Protein AF-A0A3N5H691-F1 (afdb_monomer_lite)

Secondary structure (DSSP, 8-state):
--HHHHHHHHHHHHHHHHS-HHHHHHHHHHHHHHHHHHHHHHHHHHHHT-SS--HHHHHHHHHHHHHHHHHHHHHHHHHHHHHHHHHHHHHHHHHHHHTTTT-GGGGS--

Foldseek 3Di:
DDLVVLVVCQVVLVVVLVPLVLVVLLVLLVVLQVLLVVLQVVLVVQVVPDPDDRPSSVVSNVSSVVSNVSSVVSNVVSVVSVVVNVVSVVVNVVSCVVNVVVPVVVVDDD

Structure (mmCIF, N/CA/C/O backbone):
data_AF-A0A3N5H691-F1
#
_entry.id   AF-A0A3N5H691-F1
#
loop_
_atom_site.group_PDB
_atom_site.id
_atom_site.type_symbol
_atom_site.label_atom_id
_atom_site.label_alt_id
_atom_site.label_comp_id
_atom_site.label_asym_id
_atom_site.label_entity_id
_atom_site.label_seq_id
_atom_site.pdbx_PDB_ins_code
_atom_site.Cartn_x
_atom_site.Cartn_y
_atom_site.Cartn_z
_atom_site.occupancy
_atom_site.B_iso_or_equiv
_atom_site.auth_seq_id
_atom_site.auth_comp_id
_atom_site.auth_asym_id
_atom_site.auth_atom_id
_atom_site.pdbx_PDB_model_num
ATOM 1 N N . MET A 1 1 ? -23.958 -5.966 29.915 1.00 54.31 1 MET A N 1
ATOM 2 C CA . MET A 1 1 ? -22.576 -5.565 30.257 1.00 54.31 1 MET A CA 1
ATOM 3 C C . MET A 1 1 ? -22.665 -4.676 31.483 1.00 54.31 1 MET A C 1
ATOM 5 O O . MET A 1 1 ? -23.468 -3.753 31.459 1.00 54.31 1 MET A O 1
ATOM 9 N N . THR A 1 2 ? -21.976 -5.001 32.576 1.00 69.88 2 THR A N 1
ATOM 10 C CA . THR A 1 2 ? -22.064 -4.211 33.814 1.00 69.88 2 THR A CA 1
ATOM 11 C C . THR A 1 2 ? -21.257 -2.908 33.671 1.00 69.88 2 THR A C 1
ATOM 13 O O . THR A 1 2 ? -20.234 -2.899 32.979 1.00 69.88 2 THR A O 1
ATOM 16 N N . PRO A 1 3 ? -21.697 -1.794 34.283 1.00 67.75 3 PRO A N 1
ATOM 17 C CA . PRO A 1 3 ? -21.081 -0.473 34.102 1.00 67.75 3 PRO A CA 1
ATOM 18 C C . PRO A 1 3 ? -19.612 -0.404 34.557 1.00 67.75 3 PRO A C 1
ATOM 20 O O . PRO A 1 3 ? -18.827 0.361 33.999 1.00 67.75 3 PRO A O 1
ATOM 23 N N . GLU A 1 4 ? -19.201 -1.240 35.512 1.00 72.81 4 GLU A N 1
ATOM 24 C CA . GLU A 1 4 ? -17.800 -1.352 35.945 1.00 72.81 4 GLU A CA 1
ATOM 25 C C . GLU A 1 4 ? -16.901 -1.984 34.875 1.00 72.81 4 GLU A C 1
ATOM 27 O O . GLU A 1 4 ? -15.820 -1.475 34.582 1.00 72.81 4 GLU A O 1
ATOM 32 N N . VAL A 1 5 ? -17.383 -3.040 34.211 1.00 73.00 5 VAL A N 1
ATOM 33 C CA . VAL A 1 5 ? -16.665 -3.704 33.110 1.00 73.00 5 VAL A CA 1
ATOM 34 C C . VAL A 1 5 ? -16.544 -2.770 31.901 1.00 73.00 5 VAL A C 1
ATOM 36 O O . VAL A 1 5 ? -15.526 -2.769 31.212 1.00 73.00 5 VAL A O 1
ATOM 39 N N . ALA A 1 6 ? -17.557 -1.934 31.663 1.00 66.69 6 ALA A N 1
ATOM 40 C CA . ALA A 1 6 ? -17.535 -0.920 30.612 1.00 66.69 6 ALA A CA 1
ATOM 41 C C . ALA A 1 6 ? -16.476 0.168 30.863 1.00 66.69 6 ALA A C 1
ATOM 43 O O . ALA A 1 6 ? -15.734 0.518 29.946 1.00 66.69 6 ALA A O 1
ATOM 44 N N . ARG A 1 7 ? -16.340 0.647 32.108 1.00 72.75 7 ARG A N 1
ATOM 45 C CA . ARG A 1 7 ? -15.301 1.623 32.487 1.00 72.75 7 ARG A CA 1
ATOM 46 C C . ARG A 1 7 ? -13.885 1.060 32.372 1.00 72.75 7 ARG A C 1
ATOM 48 O O . ARG A 1 7 ? -13.000 1.772 31.911 1.00 72.75 7 ARG A O 1
ATOM 55 N N . ALA A 1 8 ? -13.674 -0.208 32.727 1.00 78.25 8 ALA A N 1
ATOM 56 C CA . ALA A 1 8 ? -12.360 -0.848 32.632 1.00 78.25 8 ALA A CA 1
ATOM 57 C C . ALA A 1 8 ? -11.878 -1.051 31.179 1.00 78.25 8 ALA A C 1
ATOM 59 O O . ALA A 1 8 ? -10.683 -0.979 30.908 1.00 78.25 8 ALA A O 1
ATOM 60 N N . ARG A 1 9 ? -12.800 -1.270 30.231 1.00 72.62 9 ARG A N 1
ATOM 61 C CA . ARG A 1 9 ? -12.496 -1.481 28.800 1.00 72.62 9 ARG A CA 1
ATOM 62 C C . ARG A 1 9 ? -12.210 -0.197 28.018 1.00 72.62 9 ARG A C 1
ATOM 64 O O . ARG A 1 9 ? -11.597 -0.245 26.956 1.00 72.62 9 ARG A O 1
ATOM 71 N N . LEU A 1 10 ? -12.663 0.945 28.524 1.00 73.00 10 LEU A N 1
ATOM 72 C CA . LEU A 1 10 ? -12.588 2.240 27.850 1.00 73.00 10 LEU A CA 1
ATOM 73 C C . LEU A 1 10 ? -11.142 2.715 27.566 1.00 73.00 10 LEU A C 1
ATOM 75 O O . LEU A 1 10 ? -10.858 3.025 26.406 1.00 73.00 10 LEU A O 1
ATOM 79 N N . PRO A 1 11 ? -10.199 2.709 28.534 1.00 76.19 11 PRO A N 1
ATOM 80 C CA . PRO A 1 11 ? -8.813 3.108 28.270 1.00 76.19 11 PRO A CA 1
ATOM 81 C C . PRO A 1 11 ? -8.071 2.122 27.357 1.00 76.19 11 PRO A C 1
ATOM 83 O O . PRO A 1 11 ? -7.231 2.537 26.564 1.00 76.19 11 PRO A O 1
ATOM 86 N N . GLU A 1 12 ? -8.402 0.827 27.419 1.00 77.44 12 GLU A N 1
ATOM 87 C CA . GLU A 1 12 ? -7.827 -0.202 26.543 1.00 77.44 12 GLU A CA 1
ATOM 88 C C . GLU A 1 12 ? -8.212 0.049 25.075 1.00 77.44 12 GLU A C 1
ATOM 90 O O . GLU A 1 12 ? -7.348 0.085 24.198 1.00 77.44 12 GLU A O 1
ATOM 95 N N . LEU A 1 13 ? -9.498 0.305 24.811 1.00 67.88 13 LEU A N 1
ATOM 96 C CA . LEU A 1 13 ? -10.003 0.624 23.472 1.00 67.88 13 LEU A CA 1
ATOM 97 C C . LEU A 1 13 ? -9.450 1.959 22.948 1.00 67.88 13 LEU A C 1
ATOM 99 O O . LEU A 1 13 ? -9.087 2.060 21.776 1.00 67.88 13 LEU A O 1
ATOM 103 N N . GLN A 1 14 ? -9.337 2.975 23.810 1.00 72.88 14 GLN A N 1
ATOM 104 C CA . GLN A 1 14 ? -8.728 4.258 23.447 1.00 72.88 14 GLN A CA 1
ATOM 105 C C . GLN A 1 14 ? -7.238 4.118 23.116 1.00 72.88 14 GLN A C 1
ATOM 107 O O . GLN A 1 14 ? -6.785 4.688 22.125 1.00 72.88 14 GLN A O 1
ATOM 112 N N . ALA A 1 15 ? -6.480 3.328 23.880 1.00 74.25 15 ALA A N 1
ATOM 113 C CA . ALA A 1 15 ? -5.069 3.067 23.603 1.00 74.25 15 ALA A CA 1
ATOM 114 C C . ALA A 1 15 ? -4.870 2.306 22.280 1.00 74.25 15 ALA A C 1
ATOM 116 O O . ALA A 1 15 ? -3.967 2.632 21.507 1.00 74.25 15 ALA A O 1
ATOM 117 N N . GLN A 1 16 ? -5.743 1.338 21.979 1.00 66.12 16 GLN A N 1
ATOM 118 C CA . GLN A 1 16 ? -5.709 0.600 20.711 1.00 66.12 16 GLN A CA 1
ATOM 119 C C . GLN A 1 16 ? -6.033 1.493 19.502 1.00 66.12 16 GLN A C 1
ATOM 121 O O . GLN A 1 16 ? -5.421 1.330 18.449 1.00 66.12 16 GLN A O 1
ATOM 126 N N . LEU A 1 17 ? -6.939 2.466 19.649 1.00 63.81 17 LEU A N 1
ATOM 127 C CA . LEU A 1 17 ? -7.277 3.430 18.592 1.00 63.81 17 LEU A CA 1
ATOM 128 C C . LEU A 1 17 ? -6.278 4.593 18.470 1.00 63.81 17 LEU A C 1
ATOM 130 O O . LEU A 1 17 ? -6.172 5.196 17.400 1.00 63.81 17 LEU A O 1
ATOM 134 N N . ALA A 1 18 ? -5.539 4.915 19.537 1.00 63.91 18 ALA A N 1
ATOM 135 C CA . ALA A 1 18 ? -4.503 5.948 19.517 1.00 63.91 18 ALA A CA 1
ATOM 136 C C . ALA A 1 18 ? -3.353 5.578 18.566 1.00 63.91 18 ALA A C 1
ATOM 138 O O . ALA A 1 18 ? -2.803 6.439 17.876 1.00 63.91 18 ALA A O 1
ATOM 139 N N . VAL A 1 19 ? -3.032 4.286 18.460 1.00 63.59 19 VAL A N 1
ATOM 140 C CA . VAL A 1 19 ? -2.085 3.773 17.469 1.00 63.59 19 VAL A CA 1
ATOM 141 C C . VAL A 1 19 ? -2.846 3.474 16.174 1.00 63.59 19 VAL A C 1
ATOM 143 O O . VAL A 1 19 ? -3.200 2.331 15.903 1.00 63.59 19 VAL A O 1
ATOM 146 N N . ARG A 1 20 ? -3.103 4.501 15.349 1.00 65.31 20 ARG A N 1
ATOM 147 C CA . ARG A 1 20 ? -3.707 4.343 14.006 1.00 65.31 20 ARG A CA 1
ATOM 148 C C . ARG A 1 20 ? -2.773 3.569 13.068 1.00 65.31 20 ARG A C 1
ATOM 150 O O . ARG A 1 20 ? -2.055 4.140 12.249 1.00 65.31 20 ARG A O 1
ATOM 157 N N . GLN A 1 21 ? -2.740 2.247 13.188 1.00 62.69 21 GLN A N 1
ATOM 158 C CA . GLN A 1 21 ? -1.891 1.391 12.360 1.00 62.69 21 GLN A CA 1
ATOM 159 C C . GLN A 1 21 ? -2.322 1.432 10.886 1.00 62.69 21 GLN A C 1
ATOM 161 O O . GLN A 1 21 ? -1.465 1.351 10.000 1.00 62.69 21 GLN A O 1
ATOM 166 N N . SER A 1 22 ? -3.617 1.630 10.600 1.00 59.88 22 SER A N 1
ATOM 167 C CA . SER A 1 22 ? -4.135 1.754 9.230 1.00 59.88 22 SER A CA 1
ATOM 168 C C . SER A 1 22 ? -3.476 2.889 8.437 1.00 59.88 22 SER A C 1
ATOM 170 O O . SER A 1 22 ? -3.044 2.668 7.302 1.00 59.88 22 SER A O 1
ATOM 172 N N . THR A 1 23 ? -3.309 4.077 9.030 1.00 73.81 23 THR A N 1
ATOM 173 C CA . THR A 1 23 ? -2.712 5.243 8.353 1.00 73.81 23 THR A CA 1
ATOM 174 C C . THR A 1 23 ? -1.258 4.991 7.981 1.00 73.81 23 THR A C 1
ATOM 176 O O . THR A 1 23 ? -0.821 5.390 6.905 1.00 73.81 23 THR A O 1
ATOM 179 N N . THR A 1 24 ? -0.520 4.253 8.811 1.00 76.56 24 THR A N 1
ATOM 180 C CA . THR A 1 24 ? 0.878 3.901 8.537 1.00 76.56 24 THR A CA 1
ATOM 181 C C . THR A 1 24 ? 0.987 2.913 7.373 1.00 76.56 24 THR A C 1
ATOM 183 O O . THR A 1 24 ? 1.865 3.053 6.517 1.00 76.56 24 THR A O 1
ATOM 186 N N . HIS A 1 25 ? 0.094 1.920 7.297 1.00 70.56 25 HIS A N 1
ATOM 187 C CA . HIS A 1 25 ? 0.058 0.984 6.168 1.00 70.56 25 HIS A CA 1
ATOM 188 C C . HIS A 1 25 ? -0.332 1.677 4.859 1.00 70.56 25 HIS A C 1
ATOM 190 O O . HIS A 1 25 ? 0.326 1.452 3.841 1.00 70.56 25 HIS A O 1
ATOM 196 N N . PHE A 1 26 ? -1.326 2.569 4.885 1.00 73.44 26 PHE A N 1
ATOM 197 C CA . PHE A 1 26 ? -1.702 3.353 3.708 1.00 73.44 26 PHE A CA 1
ATOM 198 C C . PHE A 1 26 ? -0.614 4.348 3.289 1.00 73.44 26 PHE A C 1
ATOM 200 O O . PHE A 1 26 ? -0.338 4.461 2.098 1.00 73.44 26 PHE A O 1
ATOM 207 N N . ALA A 1 27 ? 0.075 4.992 4.235 1.00 82.62 27 ALA A N 1
ATOM 208 C CA . ALA A 1 27 ? 1.203 5.874 3.934 1.00 82.62 27 ALA A CA 1
ATOM 209 C C . ALA A 1 27 ? 2.351 5.117 3.246 1.00 82.62 27 ALA A C 1
ATOM 211 O O . ALA A 1 27 ? 2.879 5.570 2.232 1.00 82.62 27 ALA A O 1
ATOM 212 N N . ARG A 1 28 ? 2.696 3.920 3.743 1.00 79.06 28 ARG A N 1
ATOM 213 C CA . ARG A 1 28 ? 3.705 3.052 3.111 1.00 79.06 28 ARG A CA 1
ATOM 214 C C . ARG A 1 28 ? 3.281 2.592 1.714 1.00 79.06 28 ARG A C 1
ATOM 216 O O . ARG A 1 28 ? 4.123 2.553 0.822 1.00 79.06 28 ARG A O 1
ATOM 223 N N . ALA A 1 29 ? 2.001 2.267 1.514 1.00 74.56 29 ALA A N 1
ATOM 224 C CA . ALA A 1 29 ? 1.470 1.903 0.200 1.00 74.56 29 ALA A CA 1
ATOM 225 C C . ALA A 1 29 ? 1.519 3.084 -0.787 1.00 74.56 29 ALA A C 1
ATOM 227 O O . ALA A 1 29 ? 1.961 2.915 -1.922 1.00 74.56 29 ALA A O 1
ATOM 228 N N . GLY A 1 30 ? 1.131 4.282 -0.341 1.00 77.50 30 GLY A N 1
ATOM 229 C CA . GLY A 1 30 ? 1.193 5.505 -1.142 1.00 77.50 30 GLY A CA 1
ATOM 230 C C . GLY A 1 30 ? 2.622 5.870 -1.546 1.00 77.50 30 GLY A C 1
ATOM 231 O O . GLY A 1 30 ? 2.883 6.102 -2.724 1.00 77.50 30 GLY A O 1
ATOM 232 N N . LEU A 1 31 ? 3.571 5.838 -0.604 1.00 89.25 31 LEU A N 1
ATOM 233 C CA . LEU A 1 31 ? 4.984 6.104 -0.893 1.00 89.25 31 LEU A CA 1
ATOM 234 C C . LEU A 1 31 ? 5.559 5.100 -1.904 1.00 89.25 31 LEU A C 1
ATOM 236 O O . LEU A 1 31 ? 6.282 5.487 -2.820 1.00 89.25 31 LEU A O 1
ATOM 240 N N . ALA A 1 32 ? 5.208 3.820 -1.766 1.00 82.81 32 ALA A N 1
ATOM 241 C CA . ALA A 1 32 ? 5.643 2.782 -2.692 1.00 82.81 32 ALA A CA 1
ATOM 242 C C . ALA A 1 32 ? 5.079 2.982 -4.109 1.00 82.81 32 ALA A C 1
ATOM 244 O O . ALA A 1 32 ? 5.805 2.777 -5.080 1.00 82.81 32 ALA A O 1
ATOM 245 N N . LEU A 1 33 ? 3.828 3.441 -4.242 1.00 80.75 33 LEU A N 1
ATOM 246 C CA . LEU A 1 33 ? 3.248 3.800 -5.541 1.00 80.75 33 LEU A CA 1
ATOM 247 C C . LEU A 1 33 ? 3.973 4.981 -6.189 1.00 80.75 33 LEU A C 1
ATOM 249 O O . LEU A 1 33 ? 4.317 4.904 -7.366 1.00 80.75 33 LEU A O 1
ATOM 253 N N . VAL A 1 34 ? 4.261 6.042 -5.428 1.00 90.06 34 VAL A N 1
ATOM 254 C CA . VAL A 1 34 ? 5.022 7.196 -5.940 1.00 90.06 34 VAL A CA 1
ATOM 255 C C . VAL A 1 34 ? 6.404 6.754 -6.422 1.00 90.06 34 VAL A C 1
ATOM 257 O O . VAL A 1 34 ? 6.795 7.069 -7.545 1.00 90.06 34 VAL A O 1
ATOM 260 N N . ALA A 1 35 ? 7.119 5.961 -5.620 1.00 86.94 35 ALA A N 1
ATOM 261 C CA . ALA A 1 35 ? 8.416 5.417 -6.010 1.00 86.94 35 ALA A CA 1
ATOM 262 C C . ALA A 1 35 ? 8.315 4.550 -7.278 1.00 86.94 35 ALA A C 1
ATOM 264 O O . ALA A 1 35 ? 9.131 4.691 -8.187 1.00 86.94 35 ALA A O 1
ATOM 265 N N . CYS A 1 36 ? 7.287 3.702 -7.387 1.00 87.25 36 CYS A N 1
ATOM 266 C CA . CYS A 1 36 ? 7.054 2.877 -8.570 1.00 87.25 36 CYS A CA 1
ATOM 267 C C . CYS A 1 36 ? 6.898 3.719 -9.843 1.00 87.25 36 CYS A C 1
ATOM 269 O O . CYS A 1 36 ? 7.492 3.386 -10.870 1.00 87.25 36 CYS A O 1
ATOM 271 N N . VAL A 1 37 ? 6.132 4.814 -9.788 1.00 89.31 37 VAL A N 1
ATOM 272 C CA . VAL A 1 37 ? 5.950 5.720 -10.935 1.00 89.31 37 VAL A CA 1
ATOM 273 C C . VAL A 1 37 ? 7.292 6.309 -11.374 1.00 89.31 37 VAL A C 1
ATOM 275 O O . VAL A 1 37 ? 7.600 6.296 -12.564 1.00 89.31 37 VAL A O 1
ATOM 278 N N . VAL A 1 38 ? 8.125 6.744 -10.422 1.00 91.94 38 VAL A N 1
ATOM 279 C CA . VAL A 1 38 ? 9.462 7.288 -10.708 1.00 91.94 38 VAL A CA 1
ATOM 280 C C . VAL A 1 38 ? 10.356 6.248 -1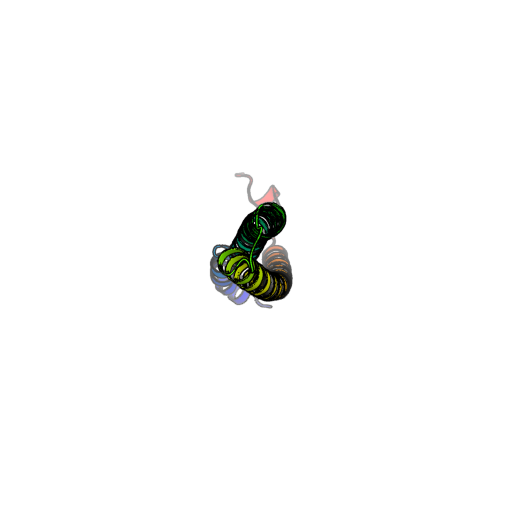1.384 1.00 91.94 38 VAL A C 1
ATOM 282 O O . VAL A 1 38 ? 10.933 6.531 -12.433 1.00 91.94 38 VAL A O 1
ATOM 285 N N . PHE A 1 39 ? 10.445 5.033 -10.836 1.00 82.94 39 PHE A N 1
ATOM 286 C CA . PHE A 1 39 ? 11.280 3.977 -11.419 1.00 82.94 39 PHE A CA 1
ATOM 287 C C . PHE A 1 39 ? 10.772 3.507 -12.783 1.00 82.94 39 PHE A C 1
ATOM 289 O O . PHE A 1 39 ? 11.578 3.227 -13.667 1.00 82.94 39 PHE A O 1
ATOM 296 N N . THR A 1 40 ? 9.455 3.482 -12.990 1.00 85.00 40 THR A N 1
ATOM 297 C CA . THR A 1 40 ? 8.858 3.145 -14.290 1.00 85.00 40 THR A CA 1
ATOM 298 C C . THR A 1 40 ? 9.196 4.205 -15.337 1.00 85.00 40 THR A C 1
ATOM 300 O O . THR A 1 40 ? 9.626 3.864 -16.436 1.00 85.00 40 THR A O 1
ATOM 303 N N . ALA A 1 41 ? 9.069 5.491 -14.992 1.00 86.69 41 ALA A N 1
ATOM 304 C CA . ALA A 1 41 ? 9.434 6.590 -15.883 1.00 86.69 41 ALA A CA 1
ATOM 305 C C . ALA A 1 41 ? 10.940 6.595 -16.197 1.00 86.69 41 ALA A C 1
ATOM 307 O O . ALA A 1 41 ? 11.332 6.770 -17.351 1.00 86.69 41 ALA A O 1
ATOM 308 N N . ALA A 1 42 ? 11.785 6.341 -15.193 1.00 84.56 42 ALA A N 1
ATOM 309 C CA . ALA A 1 42 ? 13.229 6.221 -15.370 1.00 84.56 42 ALA A CA 1
ATOM 310 C C . ALA A 1 42 ? 13.599 5.039 -16.279 1.00 84.56 42 ALA A C 1
ATOM 312 O O . ALA A 1 42 ? 14.412 5.201 -17.188 1.00 84.56 42 ALA A O 1
ATOM 313 N N . ALA A 1 43 ? 12.973 3.873 -16.083 1.00 84.88 43 ALA A N 1
ATOM 314 C CA . ALA A 1 43 ? 13.154 2.714 -16.949 1.00 84.88 43 ALA A CA 1
ATOM 315 C C . ALA A 1 43 ? 12.751 3.043 -18.391 1.00 84.88 43 ALA A C 1
ATOM 317 O O . ALA A 1 43 ? 13.554 2.856 -19.301 1.00 84.88 43 ALA A O 1
ATOM 318 N N . ALA A 1 44 ? 11.553 3.599 -18.596 1.00 86.38 44 ALA A N 1
ATOM 319 C CA . ALA A 1 44 ? 11.057 3.977 -19.917 1.00 86.38 44 ALA A CA 1
ATOM 320 C C . ALA A 1 44 ? 12.012 4.946 -20.629 1.00 86.38 44 ALA A C 1
ATOM 322 O O . ALA A 1 44 ? 12.340 4.739 -21.796 1.00 86.38 44 ALA A O 1
ATOM 323 N N . LYS A 1 45 ? 12.525 5.953 -19.910 1.00 88.75 45 LYS A N 1
ATOM 324 C CA . LYS A 1 45 ? 13.507 6.895 -20.454 1.00 88.75 45 LYS A CA 1
ATOM 325 C C . LYS A 1 45 ? 14.826 6.215 -20.822 1.00 88.75 45 LYS A C 1
ATOM 327 O O . LYS A 1 45 ? 15.331 6.435 -21.914 1.00 88.75 45 LYS A O 1
ATOM 332 N N . LEU A 1 46 ? 15.363 5.361 -19.951 1.00 86.94 46 LEU A N 1
ATOM 333 C CA . LEU A 1 46 ? 16.600 4.624 -20.226 1.00 86.94 46 LEU A CA 1
ATOM 334 C C . LEU A 1 46 ? 16.459 3.679 -21.422 1.00 86.94 46 LEU A C 1
ATOM 336 O O . LEU A 1 46 ? 17.411 3.532 -22.182 1.00 86.94 46 LEU A O 1
ATOM 340 N N . PHE A 1 47 ? 15.293 3.058 -21.601 1.00 86.19 47 PHE A N 1
ATOM 341 C CA . PHE A 1 47 ? 14.993 2.251 -22.783 1.00 86.19 47 PHE A CA 1
ATOM 342 C C . PHE A 1 47 ? 14.892 3.103 -24.053 1.00 86.19 47 PHE A C 1
ATOM 344 O O . PHE A 1 47 ? 15.415 2.692 -25.083 1.00 86.19 47 PHE A O 1
ATOM 351 N N . TRP A 1 48 ? 14.270 4.282 -23.973 1.00 89.69 48 TRP A N 1
ATOM 352 C CA . TRP A 1 48 ? 14.146 5.209 -25.101 1.00 89.69 48 TRP A CA 1
ATOM 353 C C . TRP A 1 48 ? 15.497 5.773 -25.558 1.00 89.69 48 TRP A C 1
ATOM 355 O O . TRP A 1 48 ? 15.767 5.848 -26.752 1.00 89.69 48 TRP A O 1
ATOM 365 N N . ASP A 1 49 ? 16.364 6.129 -24.609 1.00 86.19 49 ASP A N 1
ATOM 366 C CA . ASP A 1 49 ? 17.664 6.747 -24.891 1.00 86.19 49 ASP A CA 1
ATOM 367 C C . ASP A 1 49 ? 18.751 5.716 -25.278 1.00 86.19 49 ASP A C 1
ATOM 369 O O . ASP A 1 49 ? 19.886 6.090 -25.583 1.00 86.19 49 ASP A O 1
ATOM 373 N N . SER A 1 50 ? 18.449 4.412 -25.265 1.00 79.94 50 SER A N 1
ATOM 374 C CA . SER A 1 50 ? 19.470 3.372 -25.419 1.00 79.94 50 SER A CA 1
ATOM 375 C C . SER A 1 50 ? 19.600 2.813 -26.833 1.00 79.94 50 SER A C 1
ATOM 377 O O . SER A 1 50 ? 18.680 2.235 -27.397 1.00 79.94 50 SER A O 1
ATOM 379 N N . VAL A 1 51 ? 20.827 2.885 -27.358 1.00 72.50 51 VAL A N 1
ATOM 380 C CA . VAL A 1 51 ? 21.245 2.273 -28.636 1.00 72.50 51 VAL A CA 1
ATOM 381 C C . VAL A 1 51 ? 21.664 0.796 -28.464 1.00 72.50 51 VAL A C 1
ATOM 383 O O . VAL A 1 51 ? 21.719 0.033 -29.425 1.00 72.50 51 VAL A O 1
ATOM 386 N N . ARG A 1 52 ? 21.953 0.362 -27.228 1.00 80.69 52 ARG A N 1
ATOM 387 C CA . ARG A 1 52 ? 22.304 -1.021 -26.830 1.00 80.69 52 ARG A CA 1
ATOM 388 C C . ARG A 1 52 ? 21.396 -1.503 -25.698 1.00 80.69 52 ARG A C 1
ATOM 390 O O . ARG A 1 52 ? 20.633 -0.721 -25.152 1.00 80.69 52 ARG A O 1
ATOM 397 N N . PHE A 1 53 ? 21.489 -2.781 -25.319 1.00 80.88 53 PHE A N 1
ATOM 398 C CA . PHE A 1 53 ? 20.642 -3.346 -24.263 1.00 80.88 53 PHE A CA 1
ATOM 399 C C . PHE A 1 53 ? 20.780 -2.580 -22.921 1.00 80.88 53 PHE A C 1
ATOM 401 O O . PHE A 1 53 ? 21.871 -2.562 -22.340 1.00 80.88 53 PHE A O 1
ATOM 408 N N . PRO A 1 54 ? 19.701 -1.961 -22.403 1.00 83.62 54 PRO A N 1
ATOM 409 C CA . PRO A 1 54 ? 19.764 -1.052 -21.260 1.00 83.62 54 PRO A CA 1
ATOM 410 C C . PRO A 1 54 ? 19.659 -1.794 -19.924 1.00 83.62 54 PRO A C 1
ATOM 412 O O . PRO A 1 54 ? 18.594 -1.860 -19.310 1.00 83.62 54 PRO A O 1
ATOM 415 N N . VAL A 1 55 ? 20.783 -2.311 -19.424 1.00 88.56 55 VAL A N 1
ATOM 416 C CA . VAL A 1 55 ? 20.843 -3.041 -18.138 1.00 88.56 55 VAL A CA 1
ATOM 417 C C . VAL A 1 55 ? 20.246 -2.227 -16.979 1.00 88.56 55 VAL A C 1
ATOM 419 O O . VAL A 1 55 ? 19.472 -2.757 -16.185 1.00 88.56 55 VAL A O 1
ATOM 422 N N . LEU A 1 56 ? 20.535 -0.923 -16.909 1.00 83.44 56 LEU A N 1
ATOM 423 C CA . LEU A 1 56 ? 19.975 -0.036 -15.880 1.00 83.44 56 LEU A CA 1
ATOM 424 C C . LEU A 1 56 ? 18.455 0.151 -16.022 1.00 83.44 56 LEU A C 1
ATOM 426 O O . LEU A 1 56 ? 17.757 0.237 -15.015 1.00 83.44 56 LEU A O 1
ATOM 430 N N . GLY A 1 57 ? 17.935 0.165 -17.254 1.00 83.56 57 GLY A N 1
ATOM 431 C CA . GLY A 1 57 ? 16.495 0.224 -17.515 1.00 83.56 57 GLY A CA 1
ATOM 432 C C . GLY A 1 57 ? 15.782 -1.037 -17.027 1.00 83.56 57 GLY A C 1
ATOM 433 O O . GLY A 1 57 ? 14.730 -0.947 -16.398 1.00 83.56 57 GLY A O 1
ATOM 434 N N . VAL A 1 58 ? 16.391 -2.209 -17.234 1.00 88.19 58 VAL A N 1
ATOM 435 C CA . VAL A 1 58 ? 15.882 -3.486 -16.708 1.00 88.19 58 VAL A CA 1
ATOM 436 C C . VAL A 1 58 ? 15.891 -3.494 -15.179 1.00 88.19 58 VAL A C 1
ATOM 438 O O . VAL A 1 58 ? 14.885 -3.851 -14.573 1.00 88.19 58 VAL A O 1
ATOM 441 N N . LEU A 1 59 ? 16.979 -3.051 -14.537 1.00 90.19 59 LEU A N 1
ATOM 442 C CA . LEU A 1 59 ? 17.044 -2.963 -13.072 1.00 90.19 59 LEU A CA 1
ATOM 443 C C . LEU A 1 59 ? 15.969 -2.028 -12.500 1.00 90.19 59 LEU A C 1
ATOM 445 O O . LEU A 1 59 ? 15.298 -2.384 -11.531 1.00 90.19 59 LEU A O 1
ATOM 449 N N . ALA A 1 60 ? 15.760 -0.864 -13.119 1.00 83.56 60 ALA A N 1
ATOM 450 C CA . ALA A 1 60 ? 14.705 0.065 -12.724 1.00 83.56 60 ALA A CA 1
ATOM 451 C C . ALA A 1 60 ? 13.301 -0.547 -12.893 1.00 83.56 60 ALA A C 1
ATOM 453 O O . ALA A 1 60 ? 12.458 -0.400 -12.008 1.00 83.56 60 ALA A O 1
ATOM 454 N N . ALA A 1 61 ? 13.061 -1.297 -13.973 1.00 83.06 61 ALA A N 1
ATOM 455 C CA . ALA A 1 61 ? 11.800 -2.004 -14.186 1.00 83.06 61 ALA A CA 1
ATOM 456 C C . ALA A 1 61 ? 11.556 -3.093 -13.124 1.00 83.06 61 ALA A C 1
ATOM 458 O O . ALA A 1 61 ? 10.456 -3.191 -12.581 1.00 83.06 61 ALA A O 1
ATOM 459 N N . VAL A 1 62 ? 12.582 -3.873 -12.768 1.00 91.75 62 VAL A N 1
ATOM 460 C CA . VAL A 1 62 ? 12.497 -4.887 -11.701 1.00 91.75 62 VAL A CA 1
ATOM 461 C C . VAL A 1 62 ? 12.169 -4.238 -10.352 1.00 91.75 62 VAL A C 1
ATOM 463 O O . VAL A 1 62 ? 11.295 -4.725 -9.630 1.00 91.75 62 VAL A O 1
ATOM 466 N N . LEU A 1 63 ? 12.811 -3.112 -10.023 1.00 87.56 63 LEU A N 1
ATOM 467 C CA . LEU A 1 63 ? 12.506 -2.345 -8.811 1.00 87.56 63 LEU A CA 1
ATOM 468 C C . LEU A 1 63 ? 11.066 -1.822 -8.807 1.00 87.56 63 LEU A C 1
ATOM 470 O O . LEU A 1 63 ? 10.388 -1.923 -7.783 1.00 87.56 63 LEU A O 1
ATOM 474 N N . ALA A 1 64 ? 10.578 -1.315 -9.942 1.00 82.00 64 ALA A N 1
ATOM 475 C CA . ALA A 1 64 ? 9.195 -0.869 -10.075 1.00 82.00 64 ALA A CA 1
ATOM 476 C C . ALA A 1 64 ? 8.211 -2.015 -9.791 1.00 82.00 64 ALA A C 1
ATOM 478 O O . ALA A 1 64 ? 7.317 -1.859 -8.960 1.00 82.00 64 ALA A O 1
ATOM 479 N N . VAL A 1 65 ? 8.422 -3.199 -10.379 1.00 89.62 65 VAL A N 1
ATOM 480 C CA . VAL A 1 65 ? 7.589 -4.386 -10.111 1.00 89.62 65 VAL A CA 1
ATOM 481 C C . VAL A 1 65 ? 7.609 -4.758 -8.625 1.00 89.62 65 VAL A C 1
ATOM 483 O O . VAL A 1 65 ? 6.552 -4.986 -8.032 1.00 89.62 65 VAL A O 1
ATOM 486 N N . GLY A 1 66 ? 8.786 -4.763 -7.991 1.00 89.38 66 GLY A N 1
ATOM 487 C CA . GLY A 1 66 ? 8.912 -5.021 -6.554 1.00 89.38 66 GLY A CA 1
ATOM 488 C C . GLY A 1 66 ? 8.116 -4.030 -5.697 1.00 89.38 66 GLY A C 1
ATOM 489 O O . GLY A 1 66 ? 7.436 -4.428 -4.747 1.00 89.38 66 GLY A O 1
ATOM 490 N N . LEU A 1 67 ? 8.132 -2.747 -6.066 1.00 84.88 67 LEU A N 1
ATOM 491 C CA . LEU A 1 67 ? 7.373 -1.698 -5.384 1.00 84.88 67 LEU A CA 1
ATOM 492 C C . LEU A 1 67 ? 5.861 -1.847 -5.575 1.00 84.88 67 LEU A C 1
ATOM 494 O O . LEU A 1 67 ? 5.129 -1.643 -4.607 1.00 84.88 67 LEU A O 1
ATOM 498 N N . VAL A 1 68 ? 5.383 -2.263 -6.755 1.00 84.50 68 VAL A N 1
ATOM 499 C CA . VAL A 1 68 ? 3.955 -2.581 -6.971 1.00 84.50 68 VAL A CA 1
ATOM 500 C C . VAL A 1 68 ? 3.510 -3.702 -6.041 1.00 84.50 68 VAL A C 1
ATOM 502 O O . VAL A 1 68 ? 2.493 -3.573 -5.357 1.00 84.50 68 VAL A O 1
ATOM 505 N N . VAL A 1 69 ? 4.279 -4.792 -5.973 1.00 91.00 69 VAL A N 1
ATOM 506 C CA . VAL A 1 69 ? 3.957 -5.934 -5.105 1.00 91.00 69 VAL A CA 1
ATOM 507 C C . VAL A 1 69 ? 3.932 -5.502 -3.639 1.00 91.00 69 VAL A C 1
ATOM 509 O O . VAL A 1 69 ? 2.989 -5.820 -2.911 1.00 91.00 69 VAL A O 1
ATOM 512 N N . PHE A 1 70 ? 4.924 -4.725 -3.202 1.00 84.25 70 PHE A N 1
ATOM 513 C CA . PHE A 1 70 ? 4.964 -4.198 -1.841 1.00 84.25 70 PHE A CA 1
ATOM 514 C C . PHE A 1 70 ? 3.780 -3.266 -1.541 1.00 84.25 70 PHE A C 1
ATOM 516 O O . PHE A 1 70 ? 3.128 -3.419 -0.503 1.00 84.25 70 PHE A O 1
ATOM 523 N N . ALA A 1 71 ? 3.458 -2.342 -2.451 1.00 76.31 71 ALA A N 1
ATOM 524 C CA . ALA A 1 71 ? 2.322 -1.435 -2.320 1.00 76.31 71 ALA A CA 1
ATOM 525 C C . ALA A 1 71 ? 1.005 -2.211 -2.199 1.00 76.31 71 ALA A C 1
ATOM 527 O O . ALA A 1 71 ? 0.201 -1.924 -1.313 1.00 76.31 71 ALA A O 1
ATOM 528 N N . TRP A 1 72 ? 0.820 -3.244 -3.024 1.00 83.50 72 TRP A N 1
ATOM 529 C CA . TRP A 1 72 ? -0.355 -4.111 -2.986 1.00 83.50 72 TRP A CA 1
ATOM 530 C C . TRP A 1 72 ? -0.499 -4.839 -1.646 1.00 83.50 72 TRP A C 1
ATOM 532 O O . TRP A 1 72 ? -1.577 -4.841 -1.045 1.00 83.50 72 TRP A O 1
ATOM 542 N N . ILE A 1 73 ? 0.589 -5.419 -1.129 1.00 86.69 73 ILE A N 1
ATOM 543 C CA . ILE A 1 73 ? 0.594 -6.088 0.181 1.00 86.69 73 ILE A CA 1
ATOM 544 C C . ILE A 1 73 ? 0.216 -5.100 1.289 1.00 86.69 73 ILE A C 1
ATOM 546 O O . ILE A 1 73 ? -0.621 -5.417 2.139 1.00 86.69 73 ILE A O 1
ATOM 550 N N . GLN A 1 74 ? 0.799 -3.900 1.281 1.00 78.00 74 GLN A N 1
ATOM 551 C CA . GLN A 1 74 ? 0.518 -2.887 2.298 1.00 78.00 74 GLN A CA 1
ATOM 552 C C . GLN A 1 74 ? -0.902 -2.338 2.200 1.00 78.00 74 GLN A C 1
ATOM 554 O O . GLN A 1 74 ? -1.543 -2.152 3.230 1.00 78.00 74 GLN A O 1
ATOM 559 N N . TYR A 1 75 ? -1.429 -2.163 0.990 1.00 73.94 75 TYR A N 1
ATOM 560 C CA . TYR A 1 75 ? -2.812 -1.759 0.767 1.00 73.94 75 TYR A CA 1
ATOM 561 C C . TYR A 1 75 ? -3.795 -2.795 1.326 1.00 73.94 75 TYR A C 1
ATOM 563 O O . TYR A 1 75 ? -4.701 -2.453 2.087 1.00 73.94 75 TYR A O 1
ATOM 571 N N . ARG A 1 76 ? -3.567 -4.088 1.048 1.00 80.31 76 ARG A N 1
ATOM 572 C CA . ARG A 1 76 ? -4.392 -5.175 1.602 1.00 80.31 76 ARG A CA 1
ATOM 573 C C . ARG A 1 76 ? -4.329 -5.235 3.128 1.00 80.31 76 ARG A C 1
ATOM 575 O O . ARG A 1 76 ? -5.364 -5.413 3.769 1.00 80.31 76 ARG A O 1
ATOM 582 N N . ARG A 1 77 ? -3.139 -5.070 3.716 1.00 78.81 77 ARG A N 1
ATOM 583 C CA . ARG A 1 77 ? -2.973 -4.989 5.179 1.00 78.81 77 ARG A CA 1
ATOM 584 C C . ARG A 1 77 ? -3.693 -3.772 5.757 1.00 78.81 77 ARG A C 1
ATOM 586 O O . ARG A 1 77 ? -4.386 -3.912 6.758 1.00 78.81 77 ARG A O 1
ATOM 593 N N . GLY A 1 78 ? -3.598 -2.620 5.096 1.00 73.56 78 GLY A N 1
ATOM 594 C CA . GLY A 1 78 ? -4.309 -1.396 5.462 1.00 73.56 78 GLY A CA 1
ATOM 595 C C . GLY A 1 78 ? -5.822 -1.598 5.509 1.00 73.56 78 GLY A C 1
ATOM 596 O O . GLY A 1 78 ? -6.438 -1.257 6.512 1.00 73.56 78 GLY A O 1
ATOM 597 N N . ILE A 1 79 ? -6.414 -2.244 4.497 1.00 78.12 79 ILE A N 1
ATOM 598 C CA . ILE A 1 79 ? -7.851 -2.575 4.488 1.00 78.12 79 ILE A CA 1
ATOM 599 C C . ILE A 1 79 ? -8.226 -3.488 5.661 1.00 78.12 79 ILE A C 1
ATOM 601 O O . ILE A 1 79 ? -9.234 -3.252 6.326 1.00 78.12 79 ILE A O 1
ATOM 605 N N . ALA A 1 80 ? -7.432 -4.529 5.927 1.00 79.94 80 ALA A N 1
ATOM 606 C CA . ALA A 1 80 ? -7.704 -5.449 7.029 1.00 79.94 80 ALA A CA 1
ATOM 607 C C . ALA A 1 80 ? -7.651 -4.742 8.394 1.00 79.94 80 ALA A C 1
ATOM 60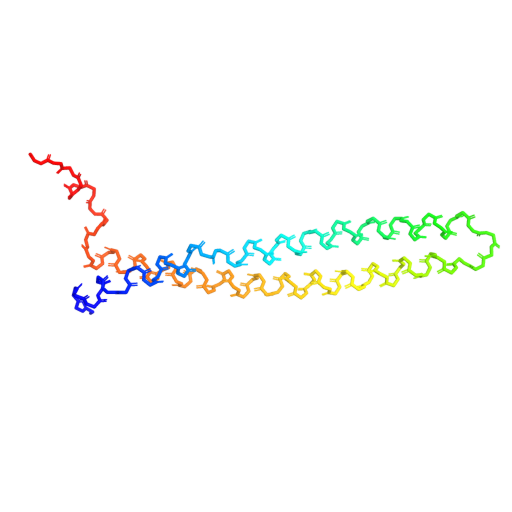9 O O . ALA A 1 80 ? -8.538 -4.940 9.223 1.00 79.94 80 ALA A O 1
ATOM 610 N N . HIS A 1 81 ? -6.653 -3.882 8.611 1.00 73.75 81 HIS A N 1
ATOM 611 C CA . HIS A 1 81 ? -6.550 -3.073 9.826 1.00 73.75 81 HIS A CA 1
ATOM 612 C C . HIS A 1 81 ? -7.660 -2.025 9.922 1.00 73.75 81 HIS A C 1
ATOM 614 O O . HIS A 1 81 ? -8.222 -1.851 10.995 1.00 73.75 81 HIS A O 1
ATOM 620 N N . HIS A 1 82 ? -8.045 -1.397 8.812 1.00 70.25 82 HIS A N 1
ATOM 621 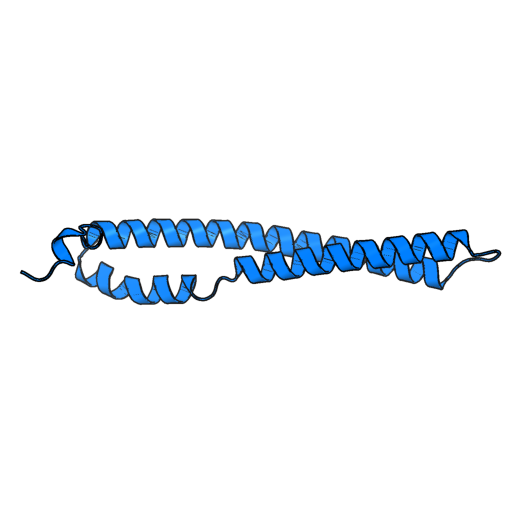C CA . HIS A 1 82 ? -9.134 -0.426 8.789 1.00 70.25 82 HIS A CA 1
ATOM 622 C C . HIS A 1 82 ? -10.477 -1.051 9.192 1.00 70.25 82 HIS A C 1
ATOM 624 O O . HIS A 1 82 ? -11.219 -0.466 9.973 1.00 70.25 82 HIS A O 1
ATOM 630 N N . ARG A 1 83 ? -10.769 -2.279 8.737 1.00 78.50 83 ARG A N 1
ATOM 631 C CA . ARG A 1 83 ? -11.967 -3.018 9.177 1.00 78.50 83 ARG A CA 1
ATOM 632 C C . ARG A 1 83 ? -11.951 -3.301 10.680 1.00 78.50 83 ARG A C 1
ATOM 634 O O . ARG A 1 83 ? -12.950 -3.057 11.345 1.00 78.50 83 ARG A O 1
ATOM 641 N N . ARG A 1 84 ? -10.808 -3.737 11.220 1.00 76.25 84 ARG A N 1
ATOM 642 C CA . ARG A 1 84 ? -10.644 -3.951 12.669 1.00 76.25 84 ARG A CA 1
ATOM 643 C C . ARG A 1 84 ? -10.812 -2.657 13.463 1.00 76.25 84 ARG A C 1
ATOM 645 O O . ARG A 1 84 ? -11.453 -2.661 14.503 1.00 76.25 84 ARG A O 1
ATOM 652 N N . GLU A 1 85 ? -10.271 -1.543 12.974 1.00 73.00 85 GLU A N 1
ATOM 653 C CA . GLU A 1 85 ? -10.444 -0.233 13.612 1.00 73.00 85 GLU A CA 1
ATOM 654 C C . GLU A 1 85 ? -11.918 0.204 13.627 1.00 73.00 85 GLU A C 1
ATOM 656 O O . GLU A 1 85 ? -12.373 0.746 14.631 1.00 73.00 85 GLU A O 1
ATOM 661 N N . LEU A 1 86 ? -12.688 -0.078 12.567 1.00 79.19 86 LEU A N 1
ATOM 662 C CA . LEU A 1 86 ? -14.132 0.190 12.534 1.00 79.19 86 LEU A CA 1
ATOM 663 C C . LEU A 1 86 ? -14.908 -0.665 13.546 1.00 79.19 86 LEU A C 1
ATOM 665 O O . LEU A 1 86 ? -15.794 -0.148 14.225 1.00 79.19 86 LEU A O 1
ATOM 669 N N . GLU A 1 87 ? -14.561 -1.946 13.686 1.00 82.25 87 GLU A N 1
ATOM 670 C CA . GLU A 1 87 ? -15.142 -2.834 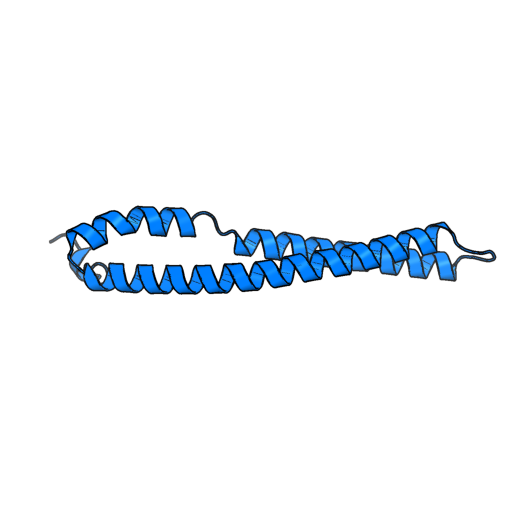14.703 1.00 82.25 87 GLU A CA 1
ATOM 671 C C . GLU A 1 87 ? -14.830 -2.335 16.125 1.00 82.25 87 GLU A C 1
ATOM 673 O O . GLU A 1 87 ? -15.726 -2.244 16.968 1.00 82.25 87 GLU A O 1
ATOM 678 N N . LEU A 1 88 ? -13.581 -1.929 16.379 1.00 74.69 88 LEU A N 1
ATOM 679 C CA . LEU A 1 88 ? -13.165 -1.340 17.654 1.00 74.69 88 LEU A CA 1
ATOM 680 C C . LEU A 1 88 ? -13.904 -0.027 17.936 1.00 74.69 88 LEU A C 1
ATOM 682 O O . LEU A 1 88 ? -14.384 0.175 19.051 1.00 74.69 88 LEU A O 1
ATOM 686 N N . PHE A 1 89 ? -14.071 0.837 16.934 1.00 73.75 89 PHE A N 1
ATOM 687 C CA . PHE A 1 89 ? -14.813 2.087 17.082 1.00 73.75 89 PHE A CA 1
ATOM 688 C C . PHE A 1 89 ? -16.300 1.849 17.380 1.00 73.75 89 PHE A C 1
ATOM 690 O O . PHE A 1 89 ? -16.862 2.491 18.268 1.00 73.75 89 PHE A O 1
ATOM 697 N N . ALA A 1 90 ?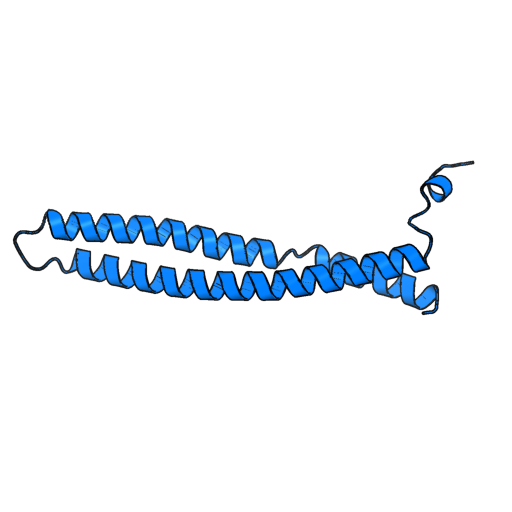 -16.928 0.880 16.708 1.00 78.06 90 ALA A N 1
ATOM 698 C CA . ALA A 1 90 ? -18.304 0.479 16.993 1.00 78.06 90 ALA A CA 1
ATOM 699 C C . ALA A 1 90 ? -18.453 -0.066 18.425 1.00 78.06 90 ALA A C 1
ATOM 701 O O . ALA A 1 90 ? -19.422 0.261 19.115 1.00 78.06 90 ALA A O 1
ATOM 702 N N . SER A 1 91 ? -17.470 -0.840 18.904 1.00 75.69 91 SER A N 1
ATOM 703 C CA . SER A 1 91 ? -17.445 -1.329 20.287 1.00 75.69 91 SER A CA 1
ATOM 704 C C . SER A 1 91 ? -17.291 -0.192 21.303 1.00 7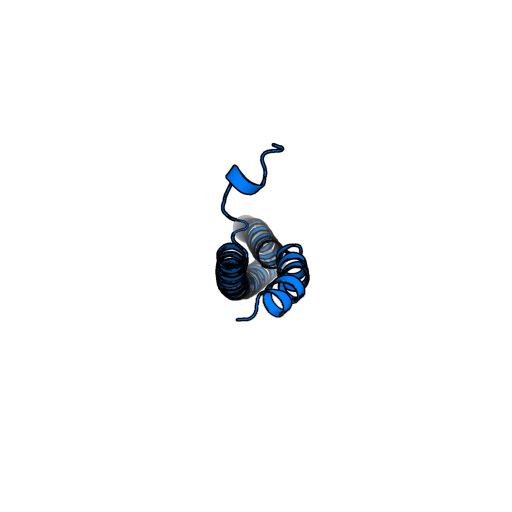5.69 91 SER A C 1
ATOM 706 O O . SER A 1 91 ? -17.994 -0.174 22.313 1.00 75.69 91 SER A O 1
ATOM 708 N N . LEU A 1 92 ? -16.460 0.811 21.000 1.00 73.75 92 LEU A N 1
ATOM 709 C CA . LEU A 1 92 ? -16.274 1.992 21.839 1.00 73.75 92 LEU A CA 1
ATOM 710 C C . LEU A 1 92 ? -17.566 2.812 21.916 1.00 73.75 92 LEU A C 1
ATOM 712 O O . LEU A 1 92 ? -17.990 3.153 23.014 1.00 73.75 92 LEU A O 1
ATOM 716 N N . GLN A 1 93 ? -18.256 3.040 20.794 1.00 76.75 93 GLN A N 1
ATOM 717 C CA . GLN A 1 93 ? -19.569 3.700 20.797 1.00 76.75 93 GLN A CA 1
ATOM 718 C C . GLN A 1 93 ? -20.628 2.923 21.587 1.00 76.75 93 GLN A C 1
ATOM 720 O O . GLN A 1 93 ? -21.504 3.530 22.195 1.00 76.75 93 GLN A O 1
ATOM 725 N N . ALA A 1 94 ? -20.597 1.588 21.568 1.00 78.62 94 ALA A N 1
ATOM 726 C CA . ALA A 1 94 ? -21.521 0.779 22.362 1.00 78.62 94 ALA A CA 1
ATOM 727 C C . ALA A 1 94 ? -21.238 0.911 23.870 1.00 78.62 94 ALA A C 1
ATOM 729 O O . ALA A 1 94 ? -22.171 1.016 24.664 1.00 78.62 94 ALA A O 1
ATOM 730 N N . VAL A 1 95 ? -19.958 0.957 24.257 1.00 75.81 95 VAL A N 1
ATOM 731 C CA . VAL A 1 95 ? -19.513 1.210 25.637 1.00 75.81 95 VAL A CA 1
ATOM 732 C C . VAL A 1 95 ? -19.889 2.622 26.092 1.00 75.81 95 VAL A C 1
ATOM 734 O O . VAL A 1 95 ? -20.409 2.791 27.192 1.00 75.81 95 VAL A O 1
ATOM 737 N N . HIS A 1 96 ? -19.678 3.623 25.238 1.00 74.56 96 HIS A N 1
ATOM 738 C CA . HIS A 1 96 ? -19.994 5.029 25.501 1.00 74.56 96 HIS A CA 1
ATOM 739 C C . HIS A 1 96 ? -21.504 5.238 25.706 1.00 74.56 96 HIS A C 1
ATOM 741 O O . HIS A 1 96 ? -21.904 5.824 26.716 1.00 74.56 96 HIS A O 1
ATOM 747 N N . ARG A 1 97 ? -22.334 4.618 24.850 1.00 74.88 97 ARG A N 1
ATOM 748 C CA . ARG A 1 97 ? -23.802 4.564 24.994 1.00 74.88 97 ARG A CA 1
ATOM 749 C C . ARG A 1 97 ? -24.240 3.871 26.275 1.00 74.88 97 ARG A C 1
ATOM 751 O O . ARG A 1 97 ? -25.091 4.383 26.997 1.00 74.88 97 ARG A O 1
ATOM 758 N N . ALA A 1 98 ? -23.648 2.719 26.591 1.00 74.81 98 ALA A N 1
ATOM 759 C CA . ALA A 1 98 ? -23.964 1.984 27.816 1.00 74.81 98 ALA A CA 1
ATOM 760 C C . ALA A 1 98 ? -23.635 2.792 29.084 1.00 74.81 98 ALA A C 1
ATOM 762 O O . ALA A 1 98 ? -24.307 2.646 30.103 1.00 74.81 98 ALA A O 1
ATOM 763 N N . LEU A 1 99 ? -22.630 3.665 29.011 1.00 68.75 99 LEU A N 1
ATOM 764 C CA . LEU A 1 99 ? -22.219 4.547 30.099 1.00 68.75 99 LEU A CA 1
ATOM 765 C C . LEU A 1 99 ? -22.960 5.895 30.123 1.00 68.75 99 LEU A C 1
ATOM 767 O O . LEU A 1 99 ? -22.654 6.703 30.996 1.00 68.75 99 LEU A O 1
ATOM 771 N N . HIS A 1 100 ? -23.916 6.141 29.213 1.00 66.62 100 HIS A N 1
ATOM 772 C CA . HIS A 1 100 ? -24.613 7.432 29.055 1.00 66.62 100 HIS A CA 1
ATOM 773 C C . HIS A 1 100 ? -23.655 8.630 28.907 1.00 66.62 100 HIS A C 1
ATOM 775 O O . HIS A 1 100 ? -24.005 9.768 29.203 1.00 66.62 100 HIS A O 1
ATOM 781 N N . LEU A 1 101 ? -22.436 8.390 28.417 1.00 63.03 101 LEU A N 1
ATOM 782 C CA . LEU A 1 101 ? -21.452 9.448 28.177 1.00 63.03 101 LEU A CA 1
ATOM 783 C C . LEU A 1 101 ? -21.779 10.256 26.903 1.00 63.03 101 LEU A C 1
ATOM 785 O O . LEU A 1 101 ? -21.085 11.224 26.597 1.00 63.03 101 LEU A O 1
ATOM 789 N N . ASP A 1 102 ? -22.800 9.841 26.145 1.00 60.62 102 ASP A N 1
ATOM 790 C CA . ASP A 1 102 ? -23.320 10.535 24.960 1.00 60.62 102 ASP A CA 1
ATOM 791 C C . ASP A 1 102 ? -24.293 11.666 25.307 1.00 60.62 102 ASP A C 1
ATOM 793 O O . ASP A 1 102 ? -24.725 12.373 24.402 1.00 60.62 102 ASP A O 1
ATOM 797 N N . ASP A 1 103 ? -24.669 11.832 26.580 1.00 53.59 103 ASP A N 1
ATOM 798 C CA . ASP A 1 103 ? -25.602 12.875 26.992 1.00 53.59 103 ASP A CA 1
ATOM 799 C C . ASP A 1 103 ? -24.838 14.192 27.244 1.00 53.59 103 ASP A C 1
ATOM 801 O O . ASP A 1 103 ? -24.177 14.336 28.280 1.00 53.59 103 ASP A O 1
ATOM 805 N N . PRO A 1 104 ? -24.875 15.177 26.321 1.00 57.41 104 PRO A N 1
ATOM 806 C CA . PRO A 1 104 ? -24.157 16.442 26.484 1.00 57.41 104 PRO A CA 1
ATOM 807 C C . PRO A 1 104 ? -24.664 17.246 27.690 1.00 57.41 104 PRO A C 1
ATOM 809 O O . PRO A 1 104 ? -23.953 18.123 28.180 1.00 57.41 104 PRO A O 1
ATOM 812 N N . ALA A 1 105 ? -25.854 16.928 28.213 1.00 56.75 105 ALA A N 1
ATOM 813 C CA . ALA A 1 105 ? -26.384 17.517 29.437 1.00 56.75 105 ALA A CA 1
ATOM 814 C C . ALA A 1 105 ? -25.643 17.047 30.706 1.00 56.75 105 ALA A C 1
ATOM 816 O O . ALA A 1 105 ? -25.666 17.751 31.713 1.00 56.75 105 ALA A O 1
ATOM 817 N N . ALA A 1 106 ? -24.948 15.902 30.667 1.00 54.97 106 ALA A N 1
ATOM 818 C CA . ALA A 1 106 ? -24.131 15.403 31.779 1.00 54.97 106 ALA A CA 1
ATOM 819 C C . ALA A 1 106 ? -22.755 16.095 31.886 1.00 54.97 106 ALA A C 1
ATOM 821 O O . ALA A 1 106 ? -22.084 15.971 32.910 1.00 54.97 106 ALA A O 1
ATOM 822 N N . LEU A 1 107 ? -22.338 16.823 30.842 1.00 54.09 107 LEU A N 1
ATOM 823 C CA . LEU A 1 107 ? -21.083 17.585 30.784 1.00 54.09 107 LEU A CA 1
ATOM 824 C C . LEU A 1 107 ? -21.247 19.059 31.187 1.00 54.09 107 LEU A C 1
ATOM 826 O O . LEU A 1 107 ? -20.251 19.776 31.287 1.00 54.09 107 LEU A O 1
ATOM 830 N N . LEU A 1 108 ? -22.479 19.521 31.413 1.00 54.12 108 LEU A N 1
ATOM 831 C CA . LEU A 1 108 ? -22.741 20.886 31.855 1.00 54.12 108 LEU A CA 1
ATOM 832 C C . LEU A 1 108 ? -22.705 20.958 33.392 1.00 54.12 108 LEU A C 1
ATOM 834 O O . LEU A 1 108 ? -23.420 20.198 34.052 1.00 54.12 108 LEU A O 1
ATOM 838 N N . PRO A 1 109 ? -21.890 21.852 33.983 1.00 57.94 109 PRO A N 1
ATOM 839 C CA . PRO A 1 109 ? -21.942 22.108 35.417 1.00 57.94 109 PRO A CA 1
ATOM 840 C C . PRO A 1 109 ? -23.318 22.687 35.778 1.00 57.94 109 PRO A C 1
ATOM 842 O O . PRO A 1 109 ? -23.837 23.541 35.057 1.00 57.94 109 PRO A O 1
ATOM 845 N N . ARG A 1 110 ? -23.915 22.188 36.866 1.00 60.69 110 ARG A N 1
ATOM 846 C CA . ARG A 1 110 ? -25.127 22.766 37.465 1.00 60.69 110 ARG A CA 1
ATOM 847 C C . ARG A 1 110 ? -24.781 23.979 38.312 1.00 60.69 110 ARG A C 1
ATOM 849 O O . ARG A 1 110 ? -23.744 23.903 39.009 1.00 60.69 110 ARG A O 1
#

Radius of gyration: 24.02 Å; chains: 1; bounding box: 49×29×66 Å

pLDDT: mean 76.5, std 9.74, range [53.59, 91.94]

Sequence (110 aa):
MTPEVARARLPELQAQLAVRQSTTHFARAGLALVACVVFTAAAAKLFWDSVRFPVLGVLAAVLAVGLVVFAWIQYRRGIAHHRRELELFASLQAVHRALHLDDPAALLPR